Protein AF-A0A920TJW9-F1 (afdb_monomer_lite)

Structure (mmCIF, N/CA/C/O backbone):
data_AF-A0A920TJW9-F1
#
_entry.id   AF-A0A920TJW9-F1
#
loop_
_atom_site.group_PDB
_atom_site.id
_atom_site.type_symbol
_atom_site.label_atom_id
_atom_site.label_alt_id
_atom_site.label_comp_id
_atom_site.label_asym_id
_atom_site.label_entity_id
_atom_site.label_seq_id
_atom_site.pdbx_PDB_ins_code
_atom_site.Cartn_x
_atom_site.Cartn_y
_atom_site.Cartn_z
_atom_site.occupancy
_atom_site.B_iso_or_equiv
_atom_site.auth_seq_id
_atom_site.auth_comp_id
_atom_site.auth_asym_id
_atom_site.auth_atom_id
_atom_site.pdbx_PDB_model_num
ATOM 1 N N . MET A 1 1 ? -5.987 34.865 8.030 1.00 35.47 1 MET A N 1
ATOM 2 C CA . MET A 1 1 ? -4.597 34.377 8.150 1.00 35.47 1 MET A CA 1
ATOM 3 C C . MET A 1 1 ? -4.615 32.855 8.039 1.00 35.47 1 MET A C 1
ATOM 5 O O . MET A 1 1 ? -4.555 32.158 9.039 1.00 35.47 1 MET A O 1
ATOM 9 N N . PHE A 1 2 ? -4.806 32.336 6.822 1.00 26.89 2 PHE A N 1
ATOM 10 C CA . PHE A 1 2 ? -4.764 30.898 6.556 1.00 26.89 2 PHE A CA 1
ATOM 11 C C . PHE A 1 2 ? -3.333 30.540 6.161 1.00 26.89 2 PHE A C 1
ATOM 13 O O . PHE A 1 2 ? -2.849 30.966 5.115 1.00 26.89 2 PHE A O 1
ATOM 20 N N . HIS A 1 3 ? -2.631 29.809 7.024 1.00 28.81 3 HIS A N 1
ATOM 21 C CA . HIS A 1 3 ? -1.360 29.192 6.668 1.00 28.81 3 HIS A CA 1
ATOM 22 C C . HIS A 1 3 ? -1.629 28.025 5.717 1.00 28.81 3 HIS A C 1
ATOM 24 O O . HIS A 1 3 ? -1.935 26.912 6.140 1.00 28.81 3 HIS A O 1
ATOM 30 N N . LEU A 1 4 ? -1.487 28.283 4.417 1.00 32.22 4 LEU A N 1
ATOM 31 C CA . LEU A 1 4 ? -1.228 27.242 3.433 1.00 32.22 4 LEU A CA 1
ATOM 32 C C . LEU A 1 4 ? 0.190 26.712 3.675 1.00 32.22 4 LEU A C 1
ATOM 34 O O . LEU A 1 4 ? 1.139 27.096 3.000 1.00 32.22 4 LEU A O 1
ATOM 38 N N . ASN A 1 5 ? 0.331 25.803 4.640 1.00 37.59 5 ASN A N 1
ATOM 39 C CA . ASN A 1 5 ? 1.475 24.899 4.707 1.00 37.59 5 ASN A CA 1
ATOM 40 C C . ASN A 1 5 ? 1.325 23.853 3.599 1.00 37.59 5 ASN A C 1
ATOM 42 O O . ASN A 1 5 ? 1.144 22.663 3.858 1.00 37.59 5 ASN A O 1
ATOM 46 N N . ASN A 1 6 ? 1.388 24.300 2.343 1.00 35.75 6 ASN A N 1
ATOM 47 C CA . ASN A 1 6 ? 1.608 23.403 1.226 1.00 35.75 6 ASN A CA 1
ATOM 48 C C . ASN A 1 6 ? 3.097 23.074 1.234 1.00 35.75 6 ASN A C 1
ATOM 50 O O . ASN A 1 6 ? 3.926 23.709 0.584 1.00 35.75 6 ASN A O 1
ATOM 54 N N . LYS A 1 7 ? 3.417 22.136 2.128 1.00 34.81 7 LYS A N 1
ATOM 55 C CA . LYS A 1 7 ? 4.697 21.465 2.261 1.00 34.81 7 LYS A CA 1
ATOM 56 C C . LYS A 1 7 ? 5.079 21.019 0.851 1.00 34.81 7 LYS A C 1
ATOM 58 O O . LYS A 1 7 ? 4.573 20.015 0.356 1.00 34.81 7 LYS A O 1
ATOM 63 N N . LEU A 1 8 ? 5.964 21.782 0.212 1.00 34.22 8 LEU A N 1
ATOM 64 C CA . LEU A 1 8 ? 6.812 21.335 -0.884 1.00 34.22 8 LEU A CA 1
ATOM 65 C C . LEU A 1 8 ? 7.658 20.182 -0.331 1.00 34.22 8 LEU A C 1
ATOM 67 O O . LEU A 1 8 ? 8.829 20.332 -0.010 1.00 34.22 8 LEU A O 1
ATOM 71 N N . SER A 1 9 ? 7.029 19.029 -0.119 1.00 34.62 9 SER A N 1
ATOM 72 C CA . SER A 1 9 ? 7.708 17.778 0.140 1.00 34.62 9 SER A CA 1
ATOM 73 C C . SER A 1 9 ? 8.156 17.304 -1.221 1.00 34.62 9 SER A C 1
ATOM 75 O O . SER A 1 9 ? 7.411 16.630 -1.925 1.00 34.62 9 SER A O 1
ATOM 77 N N . TYR A 1 10 ? 9.343 17.758 -1.606 1.00 38.84 10 TYR A N 1
ATOM 78 C CA . TYR A 1 10 ? 10.152 17.252 -2.702 1.00 38.84 10 TYR A CA 1
ATOM 79 C C . TYR A 1 10 ? 9.853 15.762 -2.919 1.00 38.84 10 TYR A C 1
ATOM 81 O O . TYR A 1 10 ? 10.295 14.899 -2.159 1.00 38.84 10 TYR A O 1
ATOM 89 N N . ARG A 1 11 ? 9.024 15.466 -3.925 1.00 46.19 11 ARG A N 1
ATOM 90 C CA . ARG A 1 11 ? 8.563 14.118 -4.276 1.00 46.19 11 ARG A CA 1
ATOM 91 C C . ARG A 1 11 ? 9.684 13.441 -5.067 1.00 46.19 11 ARG A C 1
ATOM 93 O O . ARG A 1 11 ? 9.534 13.118 -6.234 1.00 46.19 11 ARG A O 1
ATOM 100 N N . ILE A 1 12 ? 10.850 13.303 -4.430 1.00 46.31 12 ILE A N 1
ATOM 101 C CA . ILE A 1 12 ? 12.103 12.795 -5.021 1.00 46.31 12 ILE A CA 1
ATOM 102 C C . ILE A 1 12 ? 12.034 11.288 -5.323 1.00 46.31 12 ILE A C 1
ATOM 104 O O . ILE A 1 12 ? 12.945 10.721 -5.908 1.00 46.31 12 ILE A O 1
ATOM 108 N N . TYR A 1 13 ? 10.917 10.626 -5.030 1.00 52.28 13 TYR A N 1
ATOM 109 C CA . TYR A 1 13 ? 10.700 9.241 -5.421 1.00 52.28 13 TYR A CA 1
ATOM 110 C C . TYR A 1 13 ? 9.310 9.079 -5.998 1.00 52.28 13 TYR A C 1
ATOM 112 O O . TYR A 1 13 ? 8.444 8.473 -5.370 1.00 52.28 13 TYR A O 1
ATOM 120 N N . ASN A 1 14 ? 9.080 9.586 -7.211 1.00 55.44 14 ASN A N 1
ATOM 121 C CA . ASN A 1 14 ? 7.964 9.042 -7.962 1.00 55.44 14 ASN A CA 1
ATOM 122 C C . ASN A 1 14 ? 8.365 7.699 -8.562 1.00 55.44 14 ASN A C 1
ATOM 124 O O . ASN A 1 14 ? 8.826 7.570 -9.701 1.00 55.44 14 ASN A O 1
ATOM 128 N N . MET A 1 15 ? 8.209 6.667 -7.730 1.00 64.44 15 MET A N 1
ATOM 129 C CA . MET A 1 15 ? 7.931 5.339 -8.247 1.00 64.44 15 MET A CA 1
ATOM 130 C C . MET A 1 15 ? 6.765 5.456 -9.233 1.00 64.44 15 MET A C 1
ATOM 132 O O . MET A 1 15 ? 5.805 6.162 -8.925 1.00 64.44 15 MET A O 1
ATOM 136 N N . PRO A 1 16 ? 6.850 4.877 -10.446 1.00 77.31 16 PRO A N 1
ATOM 137 C CA . PRO A 1 16 ? 5.759 5.001 -11.393 1.00 77.31 16 PRO A CA 1
ATOM 138 C C . PRO A 1 16 ? 4.611 4.093 -10.946 1.00 77.31 16 PRO A C 1
ATOM 140 O O . PRO A 1 16 ? 3.501 4.250 -11.408 1.00 77.31 16 PRO A O 1
ATOM 143 N N . ILE A 1 17 ? 4.859 3.172 -10.010 1.00 86.00 17 ILE A N 1
ATOM 144 C CA . ILE A 1 17 ? 3.845 2.398 -9.319 1.00 86.00 17 ILE A CA 1
ATOM 145 C C . ILE A 1 17 ? 3.375 3.213 -8.116 1.00 86.00 17 ILE A C 1
ATOM 147 O O . ILE A 1 17 ? 4.111 3.361 -7.137 1.00 86.00 17 ILE A O 1
ATOM 151 N N . THR A 1 18 ? 2.162 3.744 -8.213 1.00 88.06 18 THR A N 1
ATOM 152 C CA . THR A 1 18 ? 1.439 4.374 -7.108 1.00 88.06 18 THR A CA 1
ATOM 153 C C . THR A 1 18 ? 0.621 3.317 -6.374 1.00 88.06 18 THR A C 1
ATOM 155 O O . THR A 1 18 ? 0.170 2.336 -6.970 1.00 88.06 18 THR A O 1
ATOM 158 N N . ILE A 1 19 ? 0.469 3.503 -5.061 1.00 92.94 19 ILE A N 1
ATOM 159 C CA . ILE A 1 19 ? -0.266 2.591 -4.189 1.00 92.94 19 ILE A CA 1
ATOM 160 C C . ILE A 1 19 ? -1.545 3.281 -3.710 1.00 92.94 19 ILE A C 1
ATOM 162 O O . ILE A 1 19 ? -1.488 4.259 -2.971 1.00 92.94 19 ILE A O 1
ATOM 166 N N . ASN A 1 20 ? -2.701 2.742 -4.091 1.00 94.94 20 ASN A N 1
ATOM 167 C CA . ASN A 1 20 ? -4.032 3.307 -3.833 1.00 94.94 20 ASN A CA 1
ATOM 168 C C . ASN A 1 20 ? -4.673 2.771 -2.537 1.00 94.94 20 ASN A C 1
ATOM 170 O O . ASN A 1 20 ? -5.896 2.713 -2.394 1.00 94.94 20 ASN A O 1
ATOM 174 N N . LEU A 1 21 ? -3.846 2.397 -1.553 1.00 96.69 21 LEU A N 1
ATOM 175 C CA . LEU A 1 21 ? -4.314 1.806 -0.296 1.00 96.69 21 LEU A CA 1
ATOM 176 C C . LEU A 1 21 ? -5.269 2.739 0.465 1.00 96.69 21 LEU A C 1
ATOM 178 O O . LEU A 1 21 ? -6.246 2.269 1.036 1.00 96.69 21 LEU A O 1
ATOM 182 N N . ASP A 1 22 ? -5.051 4.055 0.423 1.00 95.31 22 ASP A N 1
ATOM 183 C CA . ASP A 1 22 ? -5.947 5.026 1.065 1.00 95.31 22 ASP A CA 1
ATOM 184 C C . ASP A 1 22 ? -7.371 4.999 0.513 1.00 95.31 22 ASP A C 1
ATOM 186 O O . ASP A 1 22 ? -8.333 4.992 1.285 1.00 95.31 22 ASP A O 1
ATOM 190 N 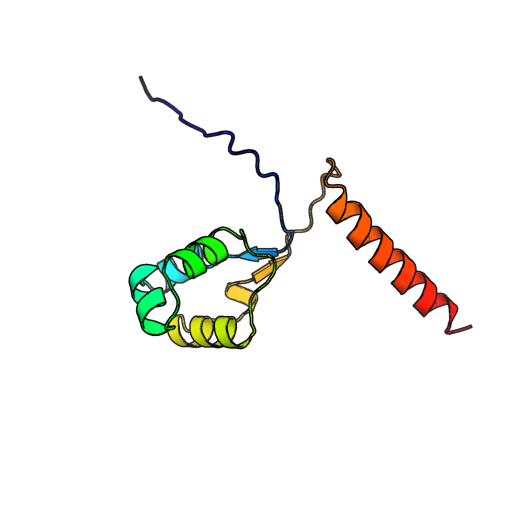N . ALA A 1 23 ? -7.515 4.930 -0.812 1.00 95.56 23 ALA A N 1
ATOM 191 C CA . ALA A 1 23 ? -8.822 4.820 -1.445 1.00 95.56 23 ALA A CA 1
ATOM 192 C C . ALA A 1 23 ? -9.530 3.532 -1.001 1.00 95.56 23 ALA A C 1
ATOM 194 O O . ALA A 1 23 ? -10.725 3.548 -0.695 1.00 95.56 23 ALA A O 1
ATOM 195 N N . MET A 1 24 ? -8.780 2.433 -0.886 1.00 97.62 24 MET A N 1
ATOM 196 C CA . MET A 1 24 ? -9.329 1.155 -0.446 1.00 97.62 24 MET A CA 1
ATOM 197 C C . MET A 1 24 ? -9.728 1.132 1.034 1.00 97.62 24 MET A C 1
ATOM 199 O O . MET A 1 24 ? -10.787 0.594 1.361 1.00 97.62 24 MET A O 1
ATOM 203 N N . LEU A 1 25 ? -8.949 1.762 1.917 1.00 97.94 25 LEU A N 1
ATOM 204 C CA . LEU A 1 25 ? -9.294 1.907 3.337 1.00 97.94 25 LEU A CA 1
ATOM 205 C C . LEU A 1 25 ? -10.613 2.673 3.514 1.00 97.94 25 LEU A C 1
ATOM 207 O O . LEU A 1 25 ? -11.499 2.226 4.243 1.00 97.94 25 LEU A O 1
ATOM 211 N N . VAL A 1 26 ? -10.781 3.784 2.786 1.00 97.81 26 VAL A N 1
ATOM 212 C CA . VAL A 1 26 ? -12.023 4.575 2.800 1.00 97.81 26 VAL A CA 1
ATOM 213 C C . VAL A 1 26 ? -13.195 3.764 2.246 1.00 97.81 26 VAL A C 1
ATOM 215 O O . VAL A 1 26 ? -14.240 3.681 2.894 1.00 97.81 26 VAL A O 1
ATOM 218 N N . LYS A 1 27 ? -13.021 3.116 1.086 1.00 97.62 27 LYS A N 1
ATOM 219 C CA . LYS A 1 27 ? -14.064 2.304 0.434 1.00 97.62 27 LYS A CA 1
ATOM 220 C C . LYS A 1 27 ? -14.574 1.181 1.339 1.00 97.62 27 LYS A C 1
ATOM 222 O O . LYS A 1 27 ? -15.767 0.886 1.332 1.00 97.62 27 LYS A O 1
ATOM 227 N N . ARG A 1 28 ? -13.687 0.573 2.131 1.00 97.69 28 ARG A N 1
ATOM 228 C CA . ARG A 1 28 ? -14.011 -0.532 3.048 1.00 97.69 28 ARG A CA 1
ATOM 229 C C . ARG A 1 28 ? -14.304 -0.092 4.480 1.00 97.69 28 ARG A C 1
ATOM 231 O O . ARG A 1 28 ? -14.649 -0.938 5.296 1.00 97.69 28 ARG A O 1
ATOM 238 N N . LYS A 1 29 ? -14.234 1.213 4.769 1.00 97.81 29 LYS A N 1
ATOM 239 C CA . LYS A 1 29 ? -14.478 1.803 6.097 1.00 97.81 29 LYS A CA 1
ATOM 240 C C . LYS A 1 29 ? -13.627 1.159 7.199 1.00 97.81 29 LYS A C 1
ATOM 242 O O . LYS A 1 29 ? -14.106 0.948 8.308 1.00 97.81 29 LYS A O 1
ATOM 247 N N . ILE A 1 30 ? -12.370 0.861 6.883 1.00 97.94 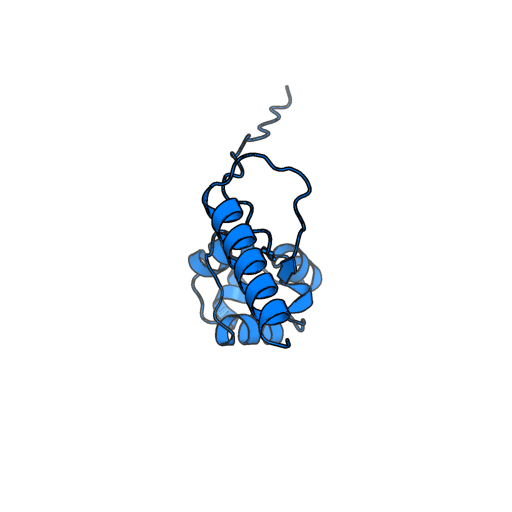30 ILE A N 1
ATOM 248 C CA . ILE A 1 30 ? -11.403 0.262 7.806 1.00 97.94 30 ILE A CA 1
ATOM 249 C C . ILE A 1 30 ? -10.209 1.201 7.974 1.00 97.94 30 ILE A C 1
ATOM 251 O O . ILE A 1 30 ? -9.741 1.820 7.018 1.00 97.94 30 ILE A O 1
ATOM 255 N N . SER A 1 31 ? -9.708 1.334 9.197 1.00 98.25 31 SER A N 1
ATOM 256 C CA . SER A 1 31 ? -8.515 2.128 9.485 1.00 98.25 31 SER A CA 1
ATOM 257 C C . SER A 1 31 ? -7.226 1.368 9.158 1.00 98.25 31 SER A C 1
ATOM 259 O O . SER A 1 31 ? -7.170 0.137 9.165 1.00 98.25 31 SER A O 1
ATOM 261 N N . LEU A 1 32 ? -6.130 2.107 8.952 1.00 97.75 32 LEU A N 1
ATOM 262 C CA . LEU A 1 32 ? -4.798 1.514 8.772 1.00 97.75 32 LEU A CA 1
ATOM 263 C C 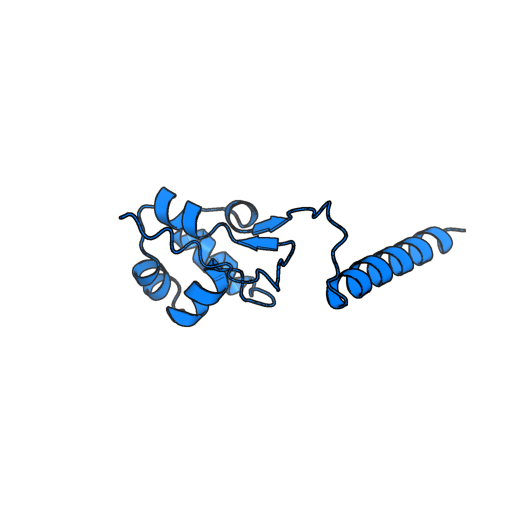. LEU A 1 32 ? -4.378 0.654 9.983 1.00 97.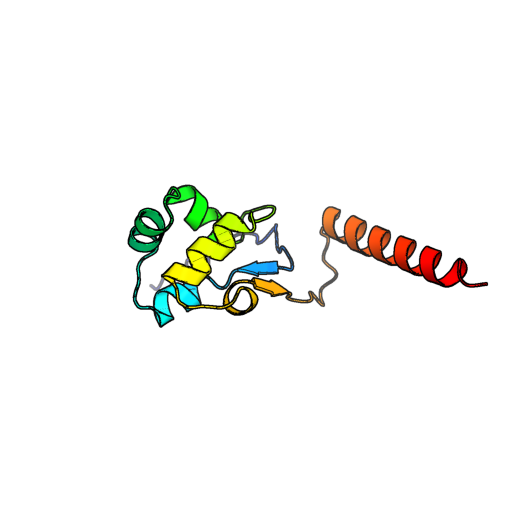75 32 LEU A C 1
ATOM 265 O O . LEU A 1 32 ? -3.694 -0.355 9.824 1.00 97.75 32 LEU A O 1
ATOM 269 N N . THR A 1 33 ? -4.806 1.038 11.190 1.00 98.25 33 THR A N 1
ATOM 270 C CA . THR A 1 33 ? -4.545 0.307 12.439 1.00 98.25 33 THR A CA 1
ATOM 271 C C . THR A 1 33 ? -5.294 -1.020 12.500 1.00 98.25 33 THR A C 1
ATOM 273 O O . THR A 1 33 ? -4.733 -2.018 12.944 1.00 98.25 33 THR A O 1
ATOM 276 N N . GLU A 1 34 ? -6.550 -1.060 12.060 1.00 98.44 34 GLU A N 1
ATOM 277 C CA . GLU A 1 34 ? -7.319 -2.308 11.983 1.00 98.44 34 GLU A CA 1
ATOM 278 C C . GLU A 1 34 ? -6.751 -3.234 10.912 1.00 98.44 34 GLU A C 1
ATOM 280 O O . GLU A 1 34 ? -6.532 -4.413 11.188 1.00 98.44 34 GLU A O 1
ATOM 285 N N . LEU A 1 35 ? -6.405 -2.688 9.740 1.00 98.38 35 LEU A N 1
ATOM 286 C CA . LEU A 1 35 ? -5.731 -3.450 8.694 1.00 98.38 35 LEU A CA 1
ATOM 287 C C . LEU A 1 35 ? -4.418 -4.053 9.213 1.00 98.38 35 LEU A C 1
ATOM 289 O O . LEU A 1 35 ? -4.196 -5.244 9.034 1.00 98.38 35 LEU A O 1
ATOM 293 N N . SER A 1 36 ? -3.588 -3.264 9.909 1.00 98.19 36 SER A N 1
ATOM 294 C CA . SER A 1 36 ? -2.332 -3.706 10.546 1.00 98.19 36 SER A CA 1
ATOM 295 C C . SER A 1 36 ? -2.526 -4.940 11.423 1.00 98.19 36 SER A C 1
ATOM 297 O O . SER A 1 36 ? -1.788 -5.917 11.277 1.00 98.19 36 SER A O 1
ATOM 299 N N . LYS A 1 37 ? -3.548 -4.921 12.285 1.00 98.12 37 LYS A N 1
ATOM 300 C CA . LYS A 1 37 ? -3.889 -6.051 13.155 1.00 98.12 37 LYS A CA 1
ATOM 301 C C . LYS A 1 37 ? -4.353 -7.267 12.353 1.00 98.12 37 LYS A C 1
ATOM 303 O O . LYS A 1 37 ? -3.895 -8.368 12.630 1.00 98.12 37 LYS A O 1
ATOM 308 N N . ALA A 1 38 ? -5.215 -7.067 11.356 1.00 97.88 38 ALA A N 1
ATOM 309 C CA . ALA A 1 38 ? -5.783 -8.151 10.557 1.00 97.88 38 ALA A CA 1
ATOM 310 C C . ALA A 1 38 ? -4.734 -8.877 9.697 1.00 97.88 38 ALA A C 1
ATOM 312 O O . ALA A 1 38 ? -4.742 -10.101 9.617 1.00 97.88 38 ALA A O 1
ATOM 313 N N . VAL A 1 39 ? -3.803 -8.140 9.079 1.00 97.06 39 VAL A N 1
ATOM 314 C CA . VAL A 1 39 ? -2.772 -8.727 8.198 1.00 97.06 39 VAL A CA 1
ATOM 315 C C . VAL A 1 39 ? -1.504 -9.161 8.942 1.00 97.06 39 VAL A C 1
ATOM 317 O O . VAL A 1 39 ? -0.622 -9.775 8.339 1.00 97.06 39 VAL A O 1
ATOM 320 N N . GLY A 1 40 ? -1.383 -8.827 10.232 1.00 97.12 40 GLY A N 1
ATOM 321 C CA . GLY A 1 40 ? -0.209 -9.145 11.049 1.00 97.12 40 GLY A CA 1
ATOM 322 C C . GLY A 1 40 ? 1.053 -8.371 10.648 1.00 97.12 40 GLY A C 1
ATOM 323 O O . GLY A 1 40 ? 2.157 -8.905 10.733 1.00 97.12 40 GLY A O 1
ATOM 324 N N . LEU A 1 41 ? 0.911 -7.124 10.184 1.00 95.88 41 LEU A N 1
ATOM 325 C CA . LEU A 1 41 ? 2.035 -6.249 9.822 1.00 95.88 41 LEU A CA 1
ATOM 326 C C . LEU A 1 41 ? 2.079 -5.026 10.724 1.00 95.88 41 LEU A C 1
ATOM 328 O O . LEU A 1 41 ? 1.041 -4.524 11.140 1.00 95.88 41 LEU A O 1
ATOM 332 N N . SER A 1 42 ? 3.276 -4.499 10.988 1.00 96.69 42 SER A N 1
ATOM 333 C CA . SER A 1 42 ? 3.410 -3.264 11.761 1.00 96.69 42 SER A CA 1
ATOM 334 C C . SER A 1 42 ? 2.752 -2.078 11.043 1.00 96.69 42 SER A C 1
ATOM 336 O O . SER A 1 42 ? 2.770 -1.977 9.811 1.00 96.69 42 SER A O 1
ATOM 338 N N . LEU A 1 43 ? 2.222 -1.136 11.827 1.00 96.75 43 LEU A N 1
ATOM 339 C CA . LEU A 1 43 ? 1.706 0.145 11.331 1.00 96.75 43 LEU A CA 1
ATOM 340 C C . LEU A 1 43 ? 2.741 0.890 10.478 1.00 96.75 43 LEU A C 1
ATOM 342 O O . LEU A 1 43 ? 2.392 1.481 9.459 1.00 96.75 43 LEU A O 1
ATOM 346 N N . THR A 1 44 ? 4.020 0.822 10.857 1.00 94.50 44 THR A N 1
ATOM 347 C CA . THR A 1 44 ? 5.125 1.422 10.101 1.00 94.50 44 THR A CA 1
ATOM 348 C C . THR A 1 44 ? 5.242 0.821 8.701 1.00 94.50 44 THR A C 1
ATOM 350 O O . THR A 1 44 ? 5.299 1.572 7.729 1.00 94.50 44 THR A O 1
ATOM 353 N N . ASN A 1 45 ? 5.205 -0.511 8.573 1.00 93.25 45 ASN A N 1
ATOM 354 C CA . ASN A 1 45 ? 5.301 -1.182 7.274 1.00 93.25 45 ASN A CA 1
ATOM 355 C C . ASN A 1 45 ? 4.121 -0.812 6.366 1.00 93.25 45 ASN A C 1
ATOM 357 O O . ASN A 1 45 ? 4.324 -0.491 5.195 1.00 93.25 45 ASN A O 1
ATOM 361 N N . LEU A 1 46 ? 2.898 -0.804 6.908 1.00 95.94 46 LEU A N 1
ATOM 362 C CA . LEU A 1 46 ? 1.716 -0.402 6.144 1.00 95.94 46 LEU A CA 1
ATOM 363 C C . LEU A 1 46 ? 1.719 1.088 5.790 1.00 95.94 46 LEU A C 1
ATOM 365 O O . LEU A 1 46 ? 1.271 1.445 4.708 1.00 95.94 46 LEU A O 1
ATOM 369 N N . SER A 1 47 ? 2.253 1.957 6.650 1.00 94.81 47 SER A N 1
ATOM 370 C CA . SER A 1 47 ? 2.406 3.387 6.354 1.00 94.81 47 SER A CA 1
ATOM 371 C C . SER A 1 47 ? 3.411 3.630 5.224 1.00 94.81 47 SER A C 1
ATOM 373 O O . SER A 1 47 ? 3.154 4.422 4.318 1.00 94.81 47 SER A O 1
ATOM 375 N N . MET A 1 48 ? 4.538 2.910 5.221 1.00 92.44 48 MET A N 1
ATOM 376 C CA . MET A 1 48 ? 5.495 2.965 4.113 1.00 92.44 48 MET A CA 1
ATOM 377 C C . MET A 1 48 ? 4.863 2.476 2.809 1.00 92.44 48 MET A C 1
ATOM 379 O O . MET A 1 48 ? 5.021 3.137 1.785 1.00 92.44 48 MET A O 1
ATOM 383 N N . LEU A 1 49 ? 4.115 1.367 2.858 1.00 93.50 49 LEU A N 1
ATOM 384 C CA . LEU A 1 49 ? 3.392 0.828 1.705 1.00 93.50 49 LEU A CA 1
ATOM 385 C C . LEU A 1 49 ? 2.356 1.830 1.180 1.00 93.50 49 LEU A C 1
ATOM 387 O O . LEU A 1 49 ? 2.392 2.183 0.009 1.00 93.50 49 LEU A O 1
ATOM 391 N N . LYS A 1 50 ? 1.486 2.345 2.054 1.00 92.38 50 LYS A N 1
ATOM 392 C CA . LYS A 1 50 ? 0.463 3.351 1.737 1.00 92.38 50 LYS A CA 1
ATOM 393 C C . LYS A 1 50 ? 1.049 4.557 1.001 1.00 92.38 50 LYS A C 1
ATOM 395 O O . LYS A 1 50 ? 0.483 5.012 0.018 1.00 92.38 50 LYS A O 1
ATOM 400 N N . ASN A 1 51 ? 2.188 5.060 1.472 1.00 89.94 51 ASN A N 1
ATOM 401 C CA . ASN A 1 51 ? 2.817 6.258 0.918 1.00 89.94 51 ASN A CA 1
ATOM 402 C C . ASN A 1 51 ? 3.716 5.973 -0.301 1.00 89.94 51 ASN A C 1
ATOM 404 O O . ASN A 1 51 ? 4.372 6.890 -0.787 1.00 89.94 51 ASN A O 1
ATOM 408 N N . GLY A 1 52 ? 3.808 4.722 -0.772 1.00 88.06 52 GLY A N 1
ATOM 409 C CA . GLY A 1 52 ? 4.695 4.345 -1.880 1.00 88.06 52 GLY A CA 1
ATOM 410 C C . GLY A 1 52 ? 6.190 4.374 -1.534 1.00 88.06 52 GLY A C 1
ATOM 411 O O . GLY A 1 52 ? 7.031 4.246 -2.419 1.00 88.06 52 GLY A O 1
ATOM 412 N N . ASN A 1 53 ? 6.543 4.494 -0.251 1.00 87.88 53 ASN A N 1
ATOM 413 C CA . ASN A 1 53 ? 7.921 4.553 0.245 1.00 87.88 53 ASN A CA 1
ATOM 414 C C . ASN A 1 53 ? 8.521 3.147 0.421 1.00 87.88 53 ASN A C 1
ATOM 416 O O . ASN A 1 53 ? 9.166 2.846 1.427 1.00 87.88 53 ASN A O 1
ATOM 420 N N . VAL A 1 54 ? 8.281 2.263 -0.545 1.00 87.81 54 VAL A N 1
ATOM 421 C CA . VAL A 1 54 ? 8.778 0.885 -0.563 1.00 87.81 54 VAL A CA 1
ATOM 422 C C . VAL A 1 54 ? 9.420 0.588 -1.910 1.00 87.81 54 VAL A C 1
ATOM 4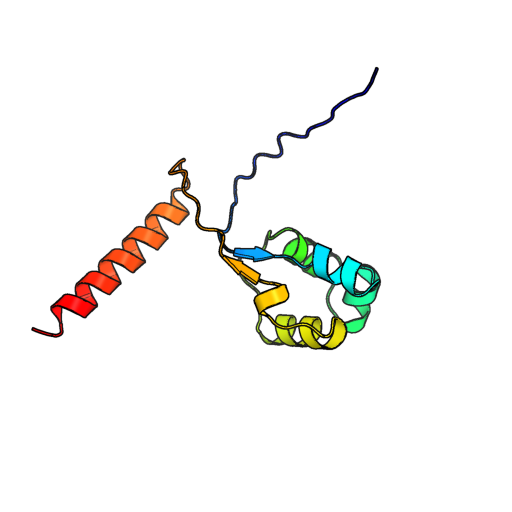24 O O . VAL A 1 54 ? 9.012 1.119 -2.935 1.00 87.81 54 VAL A O 1
ATOM 427 N N . ARG A 1 55 ? 10.420 -0.295 -1.926 1.00 84.19 55 ARG A N 1
ATOM 428 C CA . ARG A 1 55 ? 11.034 -0.768 -3.182 1.00 84.19 55 ARG A CA 1
ATOM 429 C C . ARG A 1 55 ? 10.241 -1.893 -3.849 1.00 84.19 55 ARG A C 1
ATOM 431 O O . ARG A 1 55 ? 10.525 -2.258 -4.982 1.00 84.19 55 ARG A O 1
ATOM 438 N N . GLY A 1 56 ? 9.284 -2.461 -3.127 1.00 88.75 56 GLY A N 1
ATOM 439 C CA . GLY A 1 56 ? 8.453 -3.568 -3.567 1.00 88.75 56 GLY A CA 1
ATOM 440 C C . GLY A 1 56 ? 7.580 -4.072 -2.425 1.00 88.75 56 GLY A C 1
ATOM 441 O O . GLY A 1 56 ? 7.739 -3.668 -1.272 1.00 88.75 56 GLY A O 1
ATOM 442 N N . VAL A 1 57 ? 6.666 -4.974 -2.761 1.00 92.12 57 VAL A N 1
ATOM 443 C CA . VAL A 1 57 ? 5.767 -5.648 -1.823 1.00 92.12 57 VAL A CA 1
ATOM 444 C C . VAL A 1 57 ? 5.809 -7.147 -2.107 1.00 92.12 57 VAL A C 1
ATOM 446 O O . VAL A 1 57 ? 5.912 -7.557 -3.261 1.00 92.12 57 VAL A O 1
ATOM 449 N N . ARG A 1 58 ? 5.777 -7.979 -1.061 1.00 94.56 58 ARG A N 1
ATOM 450 C CA . ARG A 1 58 ? 5.704 -9.438 -1.233 1.00 94.56 58 ARG A CA 1
ATOM 451 C C . ARG A 1 58 ? 4.291 -9.821 -1.661 1.00 94.56 58 ARG A C 1
ATOM 453 O O . ARG A 1 58 ? 3.335 -9.249 -1.141 1.00 94.56 58 ARG A O 1
ATOM 460 N N . PHE A 1 59 ? 4.146 -10.831 -2.516 1.00 96.75 59 PHE A N 1
ATOM 461 C CA . PHE A 1 59 ? 2.818 -11.302 -2.923 1.00 96.75 59 PHE A CA 1
ATOM 462 C C . PHE A 1 59 ? 1.967 -11.770 -1.743 1.00 96.75 59 PHE A C 1
ATOM 464 O O . PHE A 1 59 ? 0.807 -11.396 -1.675 1.00 96.75 59 PHE A O 1
ATOM 471 N N . GLU A 1 60 ? 2.555 -12.448 -0.755 1.00 96.88 60 GLU A N 1
ATOM 472 C CA . GLU A 1 60 ? 1.854 -12.834 0.481 1.00 96.88 60 GLU A CA 1
ATOM 473 C C . GLU A 1 60 ? 1.278 -11.616 1.234 1.00 96.88 60 GLU A C 1
ATOM 475 O O . GLU A 1 60 ? 0.188 -11.659 1.797 1.00 96.88 60 GLU A O 1
ATOM 480 N N . THR A 1 61 ? 1.994 -10.486 1.243 1.00 95.88 61 THR A N 1
ATOM 481 C CA . THR A 1 61 ? 1.475 -9.241 1.829 1.00 95.88 61 THR A CA 1
ATOM 482 C C . THR A 1 61 ? 0.307 -8.697 1.014 1.00 95.88 61 THR A C 1
ATOM 484 O O . THR A 1 61 ? -0.696 -8.283 1.590 1.00 95.88 61 THR A O 1
ATOM 487 N N . LEU A 1 62 ? 0.433 -8.704 -0.313 1.00 97.50 62 LEU A N 1
ATOM 488 C CA . LEU A 1 62 ? -0.609 -8.221 -1.211 1.00 97.50 62 LEU A CA 1
ATOM 489 C C . LEU A 1 62 ? -1.881 -9.072 -1.102 1.00 97.50 62 LEU A C 1
ATOM 491 O O . LEU A 1 62 ? -2.966 -8.514 -0.991 1.00 97.50 62 LEU A O 1
ATOM 495 N N . GLU A 1 63 ? -1.736 -10.395 -1.042 1.00 98.31 63 GLU A N 1
ATOM 496 C CA . GLU A 1 63 ? -2.811 -11.364 -0.819 1.00 98.31 63 GLU A CA 1
ATOM 497 C C . GLU A 1 63 ? -3.569 -11.074 0.480 1.00 98.31 63 GLU A C 1
ATOM 499 O O . GLU A 1 63 ? -4.783 -10.883 0.448 1.00 98.31 63 GLU A O 1
ATOM 504 N N . LYS A 1 64 ? -2.866 -10.953 1.616 1.00 98.38 64 LYS A N 1
ATOM 505 C CA . LYS A 1 64 ? -3.500 -10.654 2.913 1.00 98.38 64 LYS A CA 1
ATOM 506 C C . LYS A 1 64 ? -4.290 -9.348 2.883 1.00 98.38 64 LYS A C 1
ATOM 508 O O . LYS A 1 64 ? -5.395 -9.287 3.416 1.00 98.38 64 LYS A O 1
ATOM 513 N N . ILE A 1 65 ? -3.739 -8.308 2.257 1.00 98.25 65 ILE A N 1
ATOM 514 C CA . ILE A 1 65 ? -4.435 -7.024 2.108 1.00 98.25 65 ILE A CA 1
ATOM 515 C C . ILE A 1 65 ? -5.677 -7.193 1.224 1.00 98.25 65 ILE A C 1
ATOM 517 O O . ILE A 1 65 ? -6.740 -6.709 1.599 1.00 98.25 65 ILE A O 1
ATOM 521 N N . CYS A 1 66 ? -5.566 -7.901 0.098 1.00 98.50 66 CYS A N 1
ATOM 522 C CA . CYS A 1 66 ? -6.682 -8.157 -0.815 1.00 98.50 66 CYS A CA 1
ATOM 523 C C . CYS A 1 66 ? -7.816 -8.938 -0.141 1.00 98.50 66 CYS A C 1
ATOM 525 O O . CYS A 1 66 ? -8.975 -8.593 -0.334 1.00 98.50 66 CYS A O 1
ATOM 527 N N . ILE A 1 67 ? -7.495 -9.933 0.693 1.00 98.44 67 ILE A N 1
ATOM 528 C CA . ILE A 1 67 ? -8.486 -10.697 1.466 1.00 98.44 67 ILE A CA 1
ATOM 529 C C . ILE A 1 67 ? -9.217 -9.786 2.459 1.00 98.44 67 ILE A C 1
ATOM 531 O O . ILE A 1 67 ? -10.444 -9.773 2.491 1.00 98.44 67 ILE A O 1
ATOM 535 N N . VAL A 1 68 ? -8.484 -8.998 3.257 1.00 98.38 68 VAL A N 1
ATOM 536 C CA . VAL A 1 68 ? -9.092 -8.128 4.282 1.00 98.38 68 VAL A CA 1
ATOM 537 C C . VAL A 1 68 ? -9.911 -6.997 3.657 1.00 98.38 68 VAL A C 1
ATOM 539 O O . VAL A 1 68 ? -10.958 -6.625 4.182 1.00 98.38 68 VAL A O 1
ATOM 542 N N . LEU A 1 69 ? -9.435 -6.434 2.547 1.00 98.25 69 LEU A N 1
ATOM 543 C CA . LEU A 1 69 ? -10.083 -5.319 1.859 1.00 98.25 69 LEU A CA 1
ATOM 544 C C . LEU A 1 69 ? -11.034 -5.762 0.745 1.00 98.25 69 LEU A C 1
ATOM 546 O O . LEU A 1 69 ? -11.577 -4.893 0.060 1.00 98.25 69 LEU A O 1
ATOM 550 N N . ASP A 1 70 ? -11.238 -7.068 0.553 1.00 97.94 70 ASP A N 1
ATOM 551 C CA . ASP A 1 70 ? -12.071 -7.632 -0.514 1.00 97.94 70 ASP A CA 1
ATOM 552 C C . ASP A 1 70 ? -11.765 -6.973 -1.878 1.00 97.94 70 ASP A C 1
ATOM 554 O O . ASP A 1 70 ? -12.633 -6.432 -2.557 1.00 97.94 70 ASP A O 1
ATOM 558 N N . CYS A 1 71 ? -10.492 -6.860 -2.246 1.00 97.75 71 CYS A N 1
ATOM 559 C CA . CYS A 1 71 ? -10.084 -6.135 -3.451 1.00 97.75 71 CYS A CA 1
ATOM 560 C C . CYS A 1 71 ? -9.130 -6.949 -4.313 1.00 97.75 71 CYS A C 1
ATOM 562 O O . CYS A 1 71 ? -8.603 -7.978 -3.896 1.00 97.75 71 CYS A O 1
ATOM 564 N N . GLN A 1 72 ? -8.923 -6.491 -5.541 1.00 97.81 72 GLN A N 1
ATOM 565 C CA . GLN A 1 72 ? -7.936 -7.055 -6.445 1.00 97.81 72 GLN A CA 1
ATOM 566 C C . GLN A 1 72 ? -6.601 -6.308 -6.313 1.00 97.81 72 GLN A C 1
ATOM 568 O O . GLN A 1 72 ? -6.579 -5.124 -5.968 1.00 97.81 72 GLN A O 1
ATOM 573 N N . PRO A 1 73 ? -5.467 -6.944 -6.659 1.00 97.12 73 PRO A N 1
ATOM 574 C CA . PRO A 1 73 ? -4.172 -6.269 -6.756 1.00 97.12 73 PRO A CA 1
ATOM 575 C C . PRO A 1 73 ? -4.194 -4.993 -7.609 1.00 97.12 73 PRO A C 1
ATOM 577 O O . PRO A 1 73 ? -3.543 -4.012 -7.259 1.00 97.12 73 PRO A O 1
ATOM 580 N N . GLY A 1 74 ? -4.967 -4.993 -8.701 1.00 96.56 74 GLY A N 1
ATOM 581 C CA . GLY A 1 74 ? -5.130 -3.833 -9.584 1.00 96.56 74 GLY A CA 1
ATOM 582 C C . GLY A 1 74 ? -5.875 -2.655 -8.948 1.00 96.56 74 GLY A C 1
ATOM 583 O O . GLY A 1 74 ? -5.696 -1.528 -9.390 1.00 96.56 74 GLY A O 1
ATOM 584 N N . ASP A 1 75 ? -6.647 -2.881 -7.880 1.00 96.44 75 ASP A N 1
ATOM 585 C CA . ASP A 1 75 ? -7.254 -1.792 -7.102 1.00 96.44 75 ASP A CA 1
ATOM 586 C C . ASP A 1 75 ? -6.219 -1.086 -6.207 1.00 96.44 75 ASP A C 1
ATOM 588 O O . ASP A 1 75 ? -6.417 0.054 -5.789 1.00 96.44 75 ASP A O 1
ATOM 592 N N . LEU A 1 76 ? -5.115 -1.770 -5.882 1.00 96.25 76 LEU A N 1
ATOM 593 C CA . LEU A 1 76 ? -4.068 -1.276 -4.988 1.00 96.25 76 LEU A CA 1
ATOM 594 C C . LEU A 1 76 ? -2.870 -0.703 -5.735 1.00 96.25 76 LEU A C 1
ATOM 596 O O . LEU A 1 76 ? -2.222 0.192 -5.202 1.00 96.25 76 LEU A O 1
ATOM 600 N N . LEU A 1 77 ? -2.538 -1.237 -6.909 1.00 94.81 77 LEU A N 1
ATOM 601 C CA . LEU A 1 77 ? -1.319 -0.912 -7.643 1.00 94.81 77 LEU A CA 1
ATOM 602 C C . LEU A 1 77 ? -1.662 -0.301 -8.999 1.00 94.81 77 LEU A C 1
ATOM 604 O O . LEU A 1 77 ? -2.328 -0.929 -9.816 1.00 94.81 77 LEU A O 1
ATOM 608 N N . GLU A 1 78 ? -1.131 0.887 -9.262 1.00 90.06 78 GLU A N 1
ATOM 609 C CA . GLU A 1 78 ? -1.355 1.606 -10.513 1.00 90.06 78 GLU A CA 1
ATOM 610 C C . GLU A 1 78 ? -0.029 2.075 -11.104 1.00 90.06 78 GLU A C 1
ATOM 612 O O . GLU A 1 78 ? 0.766 2.720 -10.422 1.00 90.06 78 GLU A O 1
ATOM 617 N N . TYR A 1 79 ? 0.207 1.783 -12.384 1.00 87.81 79 TYR A N 1
ATOM 618 C CA . TYR A 1 79 ? 1.330 2.360 -13.115 1.00 87.81 79 TYR A CA 1
ATOM 619 C C . TYR A 1 79 ? 0.936 3.719 -13.704 1.00 87.81 79 TYR A C 1
ATOM 621 O O . TYR A 1 79 ? 0.154 3.799 -14.646 1.00 87.81 79 TYR A O 1
ATOM 629 N N . GLN A 1 80 ? 1.524 4.784 -13.174 1.00 81.62 80 GLN A N 1
ATOM 630 C CA . GLN A 1 80 ? 1.463 6.138 -13.700 1.00 81.62 80 GLN A CA 1
ATOM 631 C C . GLN A 1 80 ? 2.662 6.378 -14.621 1.00 81.62 80 GLN A C 1
ATOM 633 O O . GLN A 1 80 ? 3.811 6.485 -14.179 1.00 81.62 80 GLN A O 1
ATOM 638 N N . SER A 1 81 ? 2.390 6.471 -15.922 1.00 69.31 81 SER A N 1
ATOM 639 C CA . SER A 1 81 ? 3.368 6.915 -16.911 1.00 69.31 81 SER A CA 1
ATOM 640 C C . SER A 1 81 ? 3.690 8.394 -16.689 1.00 69.31 81 SER A C 1
ATOM 642 O O . SER A 1 81 ? 2.819 9.249 -16.843 1.00 69.31 81 SER A O 1
ATOM 644 N N . TYR A 1 82 ? 4.937 8.704 -16.339 1.00 61.53 82 TYR A N 1
ATOM 645 C CA . TYR A 1 82 ? 5.419 10.084 -16.288 1.00 61.53 82 TYR A CA 1
ATOM 646 C C . TYR A 1 82 ? 5.724 10.574 -17.703 1.00 61.53 82 TYR A C 1
ATOM 648 O O . TYR A 1 82 ? 6.551 9.978 -18.388 1.00 61.53 82 TYR A O 1
ATOM 656 N N . THR A 1 83 ? 5.091 11.670 -18.124 1.00 53.03 83 THR A N 1
ATOM 657 C CA . THR A 1 83 ? 5.433 12.388 -19.366 1.00 53.03 83 THR A CA 1
ATOM 658 C C . THR A 1 83 ? 6.519 13.450 -19.168 1.00 53.03 83 THR A C 1
ATOM 660 O O . THR A 1 83 ? 6.951 14.051 -20.144 1.00 53.03 83 THR A O 1
ATOM 663 N N . ASP A 1 84 ? 6.998 13.668 -17.938 1.00 55.06 84 ASP A N 1
ATOM 664 C CA . ASP A 1 84 ? 7.983 14.712 -17.644 1.00 55.06 84 ASP A CA 1
ATOM 665 C C . ASP A 1 84 ? 9.372 14.124 -17.355 1.00 55.06 84 ASP A C 1
ATOM 667 O O . ASP A 1 84 ? 9.637 13.566 -16.290 1.00 55.06 84 ASP A O 1
ATOM 671 N N . GLU A 1 85 ? 10.290 14.305 -18.308 1.00 52.47 85 GLU A N 1
ATOM 672 C CA . GLU A 1 85 ? 11.690 13.841 -18.322 1.00 52.47 85 GLU A CA 1
ATOM 673 C C . GLU A 1 85 ? 12.618 14.488 -17.266 1.00 52.47 85 GLU A C 1
ATOM 675 O O . GLU A 1 85 ? 13.838 14.590 -17.450 1.00 52.47 85 GLU A O 1
ATOM 680 N N . LYS A 1 86 ? 12.100 14.965 -16.133 1.00 50.66 86 LYS A N 1
ATOM 681 C CA . LYS A 1 86 ? 12.927 15.687 -15.158 1.00 50.66 86 LYS A CA 1
ATOM 682 C C . LYS A 1 86 ? 13.615 14.739 -14.171 1.00 50.66 86 LYS A C 1
ATOM 684 O O . LYS A 1 86 ? 13.163 14.508 -13.061 1.00 50.66 86 LYS A O 1
ATOM 689 N N . ASN A 1 87 ? 14.789 14.279 -14.609 1.00 51.22 87 ASN A N 1
ATOM 690 C CA . ASN A 1 87 ? 16.003 14.070 -13.806 1.00 51.22 87 ASN A CA 1
ATOM 691 C C . ASN A 1 87 ? 15.947 13.103 -12.602 1.00 51.22 87 ASN A C 1
ATOM 693 O O . ASN A 1 87 ? 16.477 13.403 -11.535 1.00 51.22 87 ASN A O 1
ATOM 697 N N . ASP A 1 88 ? 15.428 11.890 -12.797 1.00 61.75 88 ASP A N 1
ATOM 698 C CA . ASP A 1 88 ? 15.764 10.751 -11.929 1.00 61.75 88 ASP A CA 1
ATOM 699 C C . ASP A 1 88 ? 16.750 9.820 -12.660 1.00 61.75 88 ASP A C 1
ATOM 701 O O . ASP A 1 88 ? 16.390 9.124 -13.614 1.00 61.75 88 ASP A O 1
ATOM 705 N N . LYS A 1 89 ? 18.022 9.835 -12.236 1.00 60.38 89 LYS A N 1
ATOM 706 C CA . LYS A 1 89 ? 19.099 9.020 -12.824 1.00 60.38 89 LYS A CA 1
ATOM 707 C C . LYS A 1 89 ? 18.769 7.520 -12.765 1.00 60.38 89 LYS A C 1
ATOM 709 O O . LYS A 1 89 ? 18.918 6.842 -13.773 1.00 60.38 89 LYS A O 1
ATOM 714 N N . ASN A 1 90 ? 18.196 7.038 -11.656 1.00 61.19 90 ASN A N 1
ATOM 715 C CA . ASN A 1 90 ? 17.813 5.626 -11.511 1.00 61.19 90 ASN A CA 1
ATOM 716 C C . ASN A 1 90 ? 16.683 5.223 -12.478 1.00 61.19 90 ASN A C 1
ATOM 718 O O . ASN A 1 90 ? 16.605 4.069 -12.894 1.00 61.19 90 ASN A O 1
ATOM 722 N N . ARG A 1 91 ? 15.785 6.151 -12.846 1.00 63.50 91 ARG A N 1
ATOM 723 C CA . ARG A 1 91 ? 14.715 5.890 -13.830 1.00 63.50 91 ARG A CA 1
ATOM 724 C C . ARG A 1 91 ? 15.243 5.787 -15.252 1.00 63.50 91 ARG A C 1
ATOM 726 O O . ARG A 1 91 ? 14.803 4.892 -15.974 1.00 63.50 91 ARG A O 1
ATOM 733 N N . LYS A 1 92 ? 16.152 6.691 -15.639 1.00 63.62 92 LYS A N 1
ATOM 734 C CA . LYS A 1 92 ? 16.802 6.657 -16.960 1.00 63.62 92 LYS A CA 1
ATOM 735 C C . LYS A 1 92 ? 17.492 5.309 -17.170 1.00 63.62 92 LYS A C 1
ATOM 737 O O . LYS A 1 92 ? 17.258 4.675 -18.195 1.00 63.62 92 LYS A O 1
ATOM 742 N N . ASP A 1 93 ? 18.180 4.819 -16.140 1.00 73.50 93 ASP A N 1
ATOM 743 C CA . ASP A 1 93 ? 18.851 3.519 -16.170 1.00 73.50 93 ASP A CA 1
ATOM 744 C C . ASP A 1 93 ? 17.861 2.360 -16.418 1.00 73.50 93 ASP A C 1
ATOM 746 O O . ASP A 1 93 ? 18.095 1.520 -17.286 1.00 73.50 93 ASP A O 1
ATOM 750 N N . ILE A 1 94 ? 16.712 2.317 -15.726 1.00 78.44 94 ILE A N 1
ATOM 751 C CA . ILE A 1 94 ? 15.715 1.240 -15.906 1.00 78.44 94 ILE A CA 1
ATOM 752 C C . ILE A 1 94 ? 15.107 1.254 -17.317 1.00 78.44 94 ILE A C 1
ATOM 754 O O . ILE A 1 94 ? 15.026 0.202 -17.956 1.00 78.44 94 ILE A O 1
ATOM 758 N N . PHE A 1 95 ? 14.676 2.418 -17.813 1.00 79.50 95 PHE A N 1
ATOM 759 C CA . PHE A 1 95 ? 14.082 2.527 -19.151 1.00 79.50 95 PHE A CA 1
ATOM 760 C C . PHE A 1 95 ? 15.080 2.166 -20.254 1.00 79.50 95 PHE A C 1
ATOM 762 O O . PHE A 1 95 ? 14.717 1.456 -21.196 1.00 79.50 95 PHE A O 1
ATOM 769 N N . GLU A 1 96 ? 16.334 2.606 -20.135 1.00 81.38 96 GLU A N 1
ATOM 770 C CA . GLU A 1 96 ? 17.389 2.279 -21.092 1.00 81.38 96 GLU A CA 1
ATOM 771 C C . GLU A 1 96 ? 17.701 0.775 -21.090 1.00 81.38 96 GLU A C 1
ATOM 773 O O . GLU A 1 96 ? 17.748 0.154 -22.155 1.00 81.38 96 GLU A O 1
ATOM 778 N N . ILE A 1 97 ? 17.835 0.159 -19.907 1.00 85.44 97 ILE A N 1
ATOM 779 C CA . ILE A 1 97 ? 18.076 -1.286 -19.768 1.00 85.44 97 ILE A CA 1
ATOM 780 C C . ILE A 1 97 ? 16.950 -2.086 -20.426 1.00 85.44 97 ILE A C 1
ATOM 782 O O . ILE A 1 97 ? 17.223 -2.995 -21.216 1.00 85.44 97 ILE A O 1
ATOM 786 N N . ILE A 1 98 ? 15.691 -1.750 -20.128 1.00 86.88 98 ILE A N 1
ATOM 787 C CA . ILE A 1 98 ? 14.532 -2.436 -20.710 1.00 86.88 98 ILE A CA 1
ATOM 788 C C . ILE A 1 98 ? 14.527 -2.252 -22.231 1.00 86.88 98 ILE A C 1
ATOM 790 O O . ILE A 1 98 ? 14.441 -3.243 -22.954 1.00 86.88 98 ILE A O 1
ATOM 794 N N . SER A 1 99 ? 14.70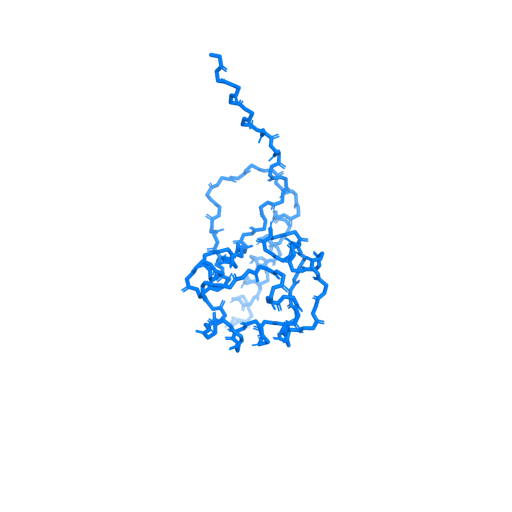6 -1.025 -22.728 1.00 87.75 99 SER A N 1
ATOM 795 C CA . SER A 1 99 ? 14.721 -0.728 -24.169 1.00 87.75 99 SER A CA 1
ATOM 796 C C . SER A 1 99 ? 15.817 -1.505 -24.902 1.00 87.75 99 SER A C 1
ATOM 798 O O . SER A 1 99 ? 15.552 -2.153 -25.915 1.00 87.75 99 SER A O 1
ATOM 800 N N . LYS A 1 100 ? 17.037 -1.526 -24.353 1.00 89.88 100 LYS A N 1
ATOM 801 C CA . LYS A 1 100 ? 18.172 -2.279 -24.901 1.00 89.88 100 LYS A CA 1
ATOM 802 C C . LYS A 1 100 ? 17.905 -3.782 -24.920 1.00 89.88 100 LYS A C 1
ATOM 804 O O . LYS A 1 100 ? 18.231 -4.449 -25.901 1.00 89.88 100 LYS A O 1
ATOM 809 N N . ASN A 1 101 ? 17.322 -4.328 -23.854 1.00 91.50 101 ASN A N 1
ATOM 810 C CA . ASN A 1 101 ? 16.976 -5.748 -23.789 1.00 91.50 101 ASN A CA 1
ATOM 811 C C . ASN A 1 101 ? 15.883 -6.107 -24.803 1.00 91.50 101 ASN A C 1
ATOM 813 O O . ASN A 1 101 ? 16.016 -7.111 -25.497 1.00 91.50 101 ASN A O 1
ATOM 817 N N . LEU A 1 102 ? 14.860 -5.263 -24.959 1.00 91.25 102 LEU A N 1
ATOM 818 C CA . LEU A 1 102 ? 13.811 -5.450 -25.963 1.00 91.25 102 LEU A CA 1
ATOM 819 C C . LEU A 1 102 ? 14.362 -5.388 -27.396 1.00 91.25 102 LEU A C 1
ATOM 821 O O . LEU A 1 102 ? 13.989 -6.218 -28.221 1.00 91.25 102 LEU A O 1
ATOM 825 N N . MET A 1 103 ? 15.287 -4.469 -27.698 1.00 89.25 103 MET A N 1
ATOM 826 C CA . MET A 1 103 ? 15.964 -4.422 -29.004 1.00 89.25 103 MET A CA 1
ATOM 827 C C . MET A 1 103 ? 16.768 -5.699 -29.281 1.00 89.25 103 MET A C 1
ATOM 829 O O . MET A 1 103 ? 16.691 -6.254 -30.373 1.00 89.25 103 MET A O 1
ATOM 833 N N . LYS A 1 104 ? 17.501 -6.212 -28.282 1.00 88.38 104 LYS A N 1
ATOM 834 C CA . LYS A 1 104 ? 18.240 -7.480 -28.408 1.00 88.38 104 LYS A CA 1
ATOM 835 C C . LYS A 1 104 ? 17.329 -8.676 -28.675 1.00 88.38 104 LYS A C 1
ATOM 837 O O . LYS A 1 104 ? 17.749 -9.582 -29.384 1.00 88.38 104 LYS A O 1
ATOM 842 N N . LEU A 1 105 ? 16.130 -8.705 -28.089 1.00 88.31 105 LEU A N 1
ATOM 843 C CA . LEU A 1 105 ? 15.157 -9.772 -28.334 1.00 88.31 105 LEU A CA 1
ATOM 844 C C . LEU A 1 105 ? 14.643 -9.727 -29.777 1.00 88.31 105 LEU A C 1
ATOM 846 O O . LEU A 1 105 ? 14.640 -10.756 -30.438 1.00 88.31 105 LEU A O 1
ATOM 850 N N . LYS A 1 106 ? 14.325 -8.535 -30.296 1.00 86.50 106 LYS A N 1
ATOM 851 C CA . LYS A 1 106 ? 13.876 -8.358 -31.689 1.00 86.50 106 LYS A CA 1
ATOM 852 C C . LYS A 1 106 ? 14.941 -8.733 -32.728 1.00 86.50 106 LYS A C 1
ATOM 854 O O . LYS A 1 106 ? 14.601 -9.236 -33.786 1.00 86.50 106 LYS A O 1
ATOM 859 N N . ASN A 1 107 ? 16.222 -8.531 -32.415 1.00 76.06 107 ASN A N 1
ATOM 860 C CA . ASN A 1 107 ? 17.333 -8.846 -33.323 1.00 76.06 107 ASN A CA 1
ATOM 861 C C . ASN A 1 107 ? 17.814 -10.311 -33.245 1.00 76.06 107 ASN A C 1
ATOM 863 O O . ASN A 1 107 ? 18.752 -10.669 -33.946 1.00 76.06 107 ASN A O 1
ATOM 867 N N . LYS A 1 108 ? 17.243 -11.142 -32.359 1.00 63.41 108 LYS A N 1
ATOM 868 C CA . LYS A 1 108 ? 17.554 -12.583 -32.252 1.00 63.41 108 LYS A CA 1
ATOM 869 C C . LYS A 1 108 ? 16.620 -13.472 -33.080 1.00 63.41 108 LYS A C 1
ATOM 871 O O . LYS A 1 108 ? 16.859 -14.672 -33.155 1.00 63.41 108 LYS A O 1
ATOM 876 N N . GLU A 1 109 ? 15.565 -12.899 -33.655 1.00 59.34 109 GLU A N 1
ATOM 877 C CA . GLU A 1 109 ? 14.605 -13.592 -34.529 1.00 59.34 109 GLU A CA 1
ATOM 878 C C . GLU A 1 109 ? 14.960 -13.464 -36.029 1.00 59.34 109 GLU A C 1
ATOM 880 O O . GLU A 1 109 ? 14.197 -13.907 -36.884 1.00 59.34 109 GLU A O 1
ATOM 885 N N . THR A 1 110 ? 16.133 -12.900 -36.342 1.00 50.62 110 THR A N 1
ATOM 886 C CA . THR A 1 110 ? 16.798 -12.890 -37.662 1.00 50.62 110 THR A CA 1
ATOM 887 C C . THR A 1 110 ? 18.114 -13.639 -37.588 1.00 50.62 110 THR A C 1
ATOM 889 O O . THR A 1 110 ? 18.399 -14.413 -38.524 1.00 50.62 110 THR A O 1
#

Secondary structure (DSSP, 8-state):
---------------SEEE-HHHHHHHHT--HHHHHHHHT--HHHHHHHHTT-SS---HHHHHHHHHHHT--HHHHEEE---------HHHHHHHHHHHHHHHHHHTT--

Foldseek 3Di:
DDPPPPPPPPPLDPPLKAFQVVVLCVVQVHDLVRLCVQLVHDSVVSVCLNGVVDPDDDVSSLVSSCVVSVHDSPNTIDGHDDPDPPDDPVVVVVVVVVVVVVVVVVVVVD

Radius of gyration: 18.21 Å; chains: 1; bounding box: 34×48×51 Å

Sequence (110 aa):
MFHLNNKLSYRIYNMPITINLDAMLVKRKISLTELSKAVGLSLTNLSMLKNGNVRGVRFETLEKICIVLDCQPGDLLEYQSYTDEKNDKNRKDIFEIISKNLMKLKNKET

pLDDT: mean 81.04, std 21.08, range [26.89, 98.5]